Protein AF-A0A9P5D775-F1 (afdb_monomer_lite)

pLDDT: mean 88.96, std 10.88, range [52.28, 97.75]

Structure (mmCIF, N/CA/C/O backbone):
data_AF-A0A9P5D775-F1
#
_entry.id   AF-A0A9P5D775-F1
#
loop_
_atom_site.group_PDB
_atom_site.id
_atom_site.type_symbol
_atom_site.label_atom_id
_atom_site.label_alt_id
_atom_site.label_comp_id
_atom_site.label_asym_id
_atom_site.label_entity_id
_atom_site.label_seq_id
_atom_site.pdbx_PDB_ins_code
_atom_site.Cartn_x
_atom_site.Cartn_y
_atom_site.Cartn_z
_atom_site.occupancy
_atom_site.B_iso_or_equiv
_atom_site.auth_seq_id
_atom_site.auth_comp_id
_atom_site.auth_asym_id
_atom_site.auth_atom_id
_atom_site.pdbx_PDB_model_num
ATOM 1 N N . MET A 1 1 ? -17.114 -5.499 40.275 1.00 71.50 1 MET A N 1
ATOM 2 C CA . MET A 1 1 ? -17.752 -4.271 39.748 1.00 71.50 1 MET A CA 1
ATOM 3 C C . MET A 1 1 ? -16.738 -3.182 39.398 1.00 71.50 1 MET A C 1
ATOM 5 O O . MET A 1 1 ? -16.410 -3.048 38.226 1.00 71.50 1 MET A O 1
ATOM 9 N N . ASN A 1 2 ? -16.171 -2.455 40.370 1.00 80.62 2 ASN A N 1
ATOM 10 C CA . ASN A 1 2 ? -15.288 -1.311 40.076 1.00 80.62 2 ASN A CA 1
ATOM 11 C C . ASN A 1 2 ? -13.960 -1.682 39.394 1.00 80.62 2 ASN A C 1
ATOM 13 O O . ASN A 1 2 ? -13.482 -0.934 38.546 1.00 80.62 2 ASN A O 1
ATOM 17 N N . VAL A 1 3 ? -13.368 -2.833 39.728 1.00 87.69 3 VAL A N 1
ATOM 18 C CA . VAL A 1 3 ? -12.103 -3.282 39.115 1.00 87.69 3 VAL A CA 1
ATOM 19 C C . VAL A 1 3 ? -12.285 -3.571 37.620 1.00 87.69 3 VAL A C 1
ATOM 21 O O . VAL A 1 3 ? -11.536 -3.041 36.804 1.00 87.69 3 VAL A O 1
ATOM 24 N N . SER A 1 4 ? -13.325 -4.325 37.251 1.00 88.31 4 SER A N 1
ATOM 25 C CA . SER A 1 4 ? -13.641 -4.651 35.852 1.00 88.31 4 SER A CA 1
ATOM 26 C C . SER A 1 4 ? -13.961 -3.402 35.030 1.00 88.31 4 SER A C 1
ATOM 28 O O . SER A 1 4 ? -13.452 -3.256 33.923 1.00 88.31 4 SER A O 1
ATOM 30 N N . TYR A 1 5 ? -14.714 -2.453 35.601 1.00 92.12 5 TYR A N 1
ATOM 31 C CA . TYR A 1 5 ? -14.973 -1.159 34.964 1.00 92.12 5 TYR A CA 1
ATOM 32 C C . TYR A 1 5 ? -13.683 -0.370 34.694 1.00 92.12 5 TYR A C 1
ATOM 34 O O . TYR A 1 5 ? -13.457 0.087 33.576 1.00 92.12 5 TYR A O 1
ATOM 42 N N . ASN A 1 6 ? -12.813 -0.225 35.699 1.00 94.44 6 ASN A N 1
ATOM 43 C CA . ASN A 1 6 ? -11.561 0.519 35.546 1.00 94.44 6 ASN A CA 1
ATOM 44 C C . ASN A 1 6 ? -10.604 -0.158 34.554 1.00 94.44 6 ASN A C 1
ATOM 46 O O . ASN A 1 6 ? -9.912 0.533 33.807 1.00 94.44 6 ASN A O 1
ATOM 50 N N . SER A 1 7 ? -10.584 -1.493 34.517 1.00 94.06 7 SER A N 1
ATOM 51 C CA . SER A 1 7 ? -9.833 -2.258 33.517 1.00 94.06 7 SER A CA 1
ATOM 52 C C . SER A 1 7 ? -10.345 -1.975 32.102 1.00 94.06 7 SER A C 1
ATOM 54 O O . SER A 1 7 ? -9.570 -1.547 31.246 1.00 94.06 7 SER A O 1
ATOM 56 N N . ALA A 1 8 ? -11.660 -2.098 31.879 1.00 94.06 8 ALA A N 1
ATOM 57 C CA . ALA A 1 8 ? -12.299 -1.797 30.598 1.00 94.06 8 ALA A CA 1
ATOM 58 C C . ALA A 1 8 ? -12.033 -0.350 30.151 1.00 94.06 8 ALA A C 1
ATOM 60 O O . ALA A 1 8 ? -11.681 -0.103 29.000 1.00 94.06 8 ALA A O 1
ATOM 61 N N . LEU A 1 9 ? -12.111 0.613 31.073 1.00 96.19 9 LEU A N 1
ATOM 62 C CA . LEU A 1 9 ? -11.844 2.021 30.782 1.00 96.19 9 LEU A CA 1
ATOM 63 C C . LEU A 1 9 ? -10.393 2.262 30.340 1.00 96.19 9 LEU A C 1
ATOM 65 O O . LEU A 1 9 ? -10.148 3.033 29.412 1.00 96.19 9 LEU A O 1
ATOM 69 N N . ARG A 1 10 ? -9.422 1.614 30.996 1.00 96.75 10 ARG A N 1
ATOM 70 C CA . ARG A 1 10 ? -8.005 1.697 30.609 1.00 96.75 10 ARG A CA 1
ATOM 71 C C . ARG A 1 10 ? -7.767 1.068 29.239 1.00 96.75 10 ARG A C 1
ATOM 73 O O . ARG A 1 10 ? -7.082 1.678 28.425 1.00 96.75 10 ARG A O 1
ATOM 80 N N . GLN A 1 11 ? -8.358 -0.098 28.983 1.00 96.44 11 GLN A N 1
ATOM 81 C CA . GLN A 1 11 ? -8.256 -0.787 27.695 1.00 96.44 11 GLN A CA 1
ATOM 82 C C . GLN A 1 11 ? -8.864 0.052 26.562 1.00 96.44 11 GLN A C 1
ATOM 84 O O . GLN A 1 11 ? -8.193 0.270 25.561 1.00 96.44 11 GLN A O 1
ATOM 89 N N . SER A 1 12 ? -10.065 0.614 26.745 1.00 97.06 12 SER A N 1
ATOM 90 C CA . SER A 1 12 ? -10.702 1.504 25.757 1.00 97.06 12 SER A CA 1
ATOM 91 C C . SER A 1 12 ? -9.820 2.715 25.419 1.00 97.06 12 SER A C 1
ATOM 93 O O . SER A 1 12 ? -9.582 3.005 24.247 1.00 97.06 12 SER A O 1
ATOM 95 N N . LYS A 1 13 ? -9.246 3.386 26.431 1.00 97.12 13 LYS A N 1
ATOM 96 C CA . LYS A 1 13 ? -8.318 4.511 26.209 1.00 97.12 13 LYS A CA 1
ATOM 97 C C . LYS A 1 13 ? -7.050 4.093 25.462 1.00 97.12 13 LYS A C 1
ATOM 99 O O . LYS A 1 13 ? -6.613 4.817 24.572 1.00 97.12 13 LYS A O 1
ATOM 104 N N . ALA A 1 14 ? -6.466 2.950 25.820 1.00 96.81 14 ALA A N 1
ATOM 105 C CA . ALA A 1 14 ? -5.269 2.434 25.162 1.00 96.81 14 ALA A CA 1
ATOM 106 C C . ALA A 1 14 ? -5.540 2.109 23.686 1.00 96.81 14 ALA A C 1
ATOM 108 O O . ALA A 1 14 ? -4.810 2.590 22.825 1.00 96.81 14 ALA A O 1
ATOM 109 N N . ILE A 1 15 ? -6.634 1.394 23.399 1.00 97.19 15 ILE A N 1
ATOM 110 C CA . ILE A 1 15 ? -7.054 1.048 22.034 1.00 97.19 15 ILE A CA 1
ATOM 111 C C . ILE A 1 15 ? -7.303 2.314 21.215 1.00 97.19 15 ILE A C 1
ATOM 113 O O . ILE A 1 15 ? -6.812 2.422 20.098 1.00 97.19 15 ILE A O 1
ATOM 117 N N . ARG A 1 16 ? -8.003 3.309 21.774 1.00 97.06 16 ARG A N 1
ATOM 118 C CA . ARG A 1 16 ? -8.263 4.581 21.085 1.00 97.06 16 ARG A CA 1
ATOM 119 C C . ARG A 1 16 ? -6.971 5.316 20.703 1.00 97.06 16 ARG A C 1
ATOM 121 O O . ARG A 1 16 ? -6.883 5.842 19.598 1.00 97.06 16 ARG A O 1
ATOM 128 N N . ASN A 1 17 ? -5.978 5.339 21.590 1.00 96.62 17 ASN A N 1
ATOM 129 C CA . ASN A 1 17 ? -4.679 5.965 21.323 1.00 96.62 17 ASN A CA 1
ATOM 130 C C . ASN A 1 17 ? -3.833 5.175 20.312 1.00 96.62 17 ASN A C 1
ATOM 132 O O . ASN A 1 17 ? -3.164 5.762 19.463 1.00 96.62 17 ASN A O 1
ATOM 136 N N . GLU A 1 18 ? -3.840 3.846 20.397 1.00 95.81 18 GLU A N 1
ATOM 137 C CA . GLU A 1 18 ? -3.144 2.988 19.436 1.00 95.81 18 GLU A CA 1
ATOM 138 C C . GLU A 1 18 ? -3.738 3.170 18.034 1.00 95.81 18 GLU A C 1
ATOM 140 O O . GLU A 1 18 ? -3.021 3.438 17.074 1.00 95.81 18 GLU A O 1
ATOM 145 N N . LEU A 1 19 ? -5.065 3.150 17.931 1.00 94.75 19 LEU A N 1
ATOM 146 C CA . LEU A 1 19 ? -5.798 3.324 16.686 1.00 94.75 19 LEU A CA 1
ATOM 147 C C . LEU A 1 19 ? -5.578 4.701 16.051 1.00 94.75 19 LEU A C 1
ATOM 149 O O . LEU A 1 19 ? -5.389 4.787 14.838 1.00 94.75 19 LEU A O 1
ATOM 153 N N . SER A 1 20 ? -5.544 5.773 16.850 1.00 94.50 20 SER A N 1
ATOM 154 C CA . SER A 1 20 ? -5.238 7.114 16.337 1.00 94.50 20 SER A CA 1
ATOM 155 C C . SER A 1 20 ? -3.804 7.207 15.811 1.00 94.50 20 SER A C 1
ATOM 157 O O . SER A 1 20 ? -3.573 7.806 14.761 1.00 94.50 20 SER A O 1
ATOM 159 N N . THR A 1 21 ? -2.855 6.542 16.476 1.00 94.00 21 THR A N 1
ATOM 160 C CA . THR A 1 21 ? -1.452 6.473 16.046 1.00 94.00 21 THR A CA 1
ATOM 161 C C . THR A 1 21 ? -1.306 5.683 14.743 1.00 94.00 21 THR A C 1
ATOM 163 O O . THR A 1 21 ? -0.630 6.132 13.816 1.00 94.00 21 THR A O 1
ATOM 166 N N . LEU A 1 22 ? -1.977 4.534 14.628 1.00 92.69 22 LEU A N 1
ATOM 167 C CA . LEU A 1 22 ? -1.953 3.707 13.416 1.00 92.69 22 LEU A CA 1
ATOM 168 C C . LEU A 1 22 ? -2.640 4.392 12.233 1.00 92.69 22 LEU A C 1
ATOM 170 O O . LEU A 1 22 ? -2.138 4.332 11.111 1.00 92.69 22 LEU A O 1
ATOM 174 N N . THR A 1 23 ? -3.741 5.097 12.487 1.00 90.25 23 THR A N 1
ATOM 175 C CA . THR A 1 23 ? -4.440 5.889 11.467 1.00 90.25 23 THR A CA 1
ATOM 176 C C . THR A 1 23 ? -3.570 7.038 10.968 1.00 90.25 23 THR A C 1
ATOM 178 O O . THR A 1 23 ? -3.485 7.261 9.762 1.00 90.25 23 THR A O 1
ATOM 181 N N . ALA A 1 24 ? -2.851 7.721 11.864 1.00 91.50 24 ALA A N 1
ATOM 182 C CA . ALA A 1 24 ? -1.911 8.773 11.480 1.00 91.50 24 ALA A CA 1
ATOM 183 C C . ALA A 1 24 ? -0.730 8.240 10.648 1.00 91.50 24 ALA A C 1
ATOM 185 O O . ALA A 1 24 ? -0.248 8.933 9.755 1.00 91.50 24 ALA A O 1
ATOM 186 N N . LYS A 1 25 ? -0.281 7.005 10.908 1.00 88.19 25 LYS A N 1
ATOM 187 C CA . LYS A 1 25 ? 0.834 6.366 10.192 1.00 88.19 25 LYS A CA 1
ATOM 188 C C . LYS A 1 25 ? 0.496 5.999 8.740 1.00 88.19 25 LYS A C 1
ATOM 190 O O . LYS A 1 25 ? 1.413 5.912 7.927 1.00 88.19 25 LYS A O 1
ATOM 195 N N . GLN A 1 26 ? -0.780 5.765 8.414 1.00 79.06 26 GLN A N 1
ATOM 196 C CA . GLN A 1 26 ? -1.320 5.373 7.091 1.00 79.06 26 GLN A CA 1
ATOM 197 C C . GLN A 1 26 ? -0.783 4.056 6.489 1.00 79.06 26 GLN A C 1
ATOM 199 O O . GLN A 1 26 ? -1.463 3.435 5.680 1.00 79.06 26 GLN A O 1
ATOM 204 N N . THR A 1 27 ? 0.392 3.580 6.905 1.00 84.69 27 THR A N 1
ATOM 205 C CA . THR A 1 27 ? 1.012 2.311 6.493 1.00 84.69 27 THR A CA 1
ATOM 206 C C . THR A 1 27 ? 1.225 1.388 7.703 1.00 84.69 27 THR A C 1
ATOM 208 O O . THR A 1 27 ? 2.360 1.112 8.106 1.00 84.69 27 THR A O 1
ATOM 211 N N . PRO A 1 28 ? 0.141 0.929 8.355 1.00 85.06 28 PRO A N 1
ATOM 212 C CA . PRO A 1 28 ? 0.253 0.015 9.483 1.00 85.06 28 PRO A CA 1
ATOM 213 C C . PRO A 1 28 ? 0.809 -1.340 9.031 1.00 85.06 28 PRO A C 1
ATOM 215 O O . PRO A 1 28 ? 0.433 -1.888 7.993 1.00 85.06 28 PRO A O 1
ATOM 218 N N . THR A 1 29 ? 1.709 -1.902 9.830 1.00 90.00 29 THR A N 1
ATOM 219 C CA . THR A 1 29 ? 2.279 -3.231 9.591 1.00 90.00 29 THR A CA 1
ATOM 220 C C . THR A 1 29 ? 1.276 -4.335 9.957 1.00 90.00 29 THR A C 1
ATOM 222 O O . THR A 1 29 ? 0.393 -4.125 10.795 1.00 90.00 29 THR A O 1
ATOM 225 N N . PRO A 1 30 ? 1.409 -5.556 9.399 1.00 90.44 30 PRO A N 1
ATOM 226 C CA . PRO A 1 30 ? 0.544 -6.681 9.763 1.00 90.44 30 PRO A CA 1
ATOM 227 C C . PRO A 1 30 ? 0.573 -7.013 11.261 1.00 90.44 30 PRO A C 1
ATOM 229 O O . PRO A 1 30 ? -0.454 -7.370 11.832 1.00 90.44 30 PRO A O 1
ATOM 232 N N . ALA A 1 31 ? 1.737 -6.859 11.898 1.00 92.69 31 ALA A N 1
ATOM 233 C CA . ALA A 1 31 ? 1.900 -7.076 13.330 1.00 92.69 31 ALA A CA 1
ATOM 234 C C . ALA A 1 31 ? 1.129 -6.034 14.155 1.00 92.69 31 ALA A C 1
ATOM 236 O O . ALA A 1 31 ? 0.437 -6.401 15.097 1.00 92.69 31 ALA A O 1
ATOM 237 N N . GLU A 1 32 ? 1.180 -4.755 13.770 1.00 93.31 32 GLU A N 1
ATOM 238 C CA . GLU A 1 32 ? 0.426 -3.682 14.436 1.00 93.31 32 GLU A CA 1
ATOM 239 C C . GLU A 1 32 ? -1.094 -3.909 14.342 1.00 93.31 32 GLU A C 1
ATOM 241 O O . GLU A 1 32 ? -1.801 -3.803 15.342 1.00 93.31 32 GLU A O 1
ATOM 246 N N . ILE A 1 33 ? -1.598 -4.321 13.172 1.00 92.75 33 ILE A N 1
ATOM 247 C CA . ILE A 1 33 ? -3.017 -4.686 12.997 1.00 92.75 33 ILE A CA 1
ATOM 248 C C . ILE A 1 33 ? -3.383 -5.926 13.836 1.00 92.75 33 ILE A C 1
ATOM 250 O O . ILE A 1 33 ? -4.476 -6.008 14.407 1.00 92.75 33 ILE A O 1
ATOM 254 N N . GLY A 1 34 ? -2.484 -6.909 13.912 1.00 94.12 34 GLY A N 1
ATOM 255 C CA . GLY A 1 34 ? -2.668 -8.106 14.732 1.00 94.12 34 GLY A CA 1
ATOM 256 C C . GLY A 1 34 ? -2.735 -7.784 16.226 1.00 94.12 34 GLY A C 1
ATOM 257 O O . GLY A 1 34 ? -3.635 -8.264 16.917 1.00 94.12 34 GLY A O 1
ATOM 258 N N . ASN A 1 35 ? -1.844 -6.914 16.703 1.00 94.25 35 ASN A N 1
ATOM 259 C CA . ASN A 1 35 ? -1.784 -6.479 18.097 1.00 94.25 35 ASN A CA 1
ATOM 260 C C . ASN A 1 35 ? -3.081 -5.785 18.521 1.00 94.25 35 ASN A C 1
ATOM 262 O O . ASN A 1 35 ? -3.689 -6.186 19.515 1.00 94.25 35 ASN A O 1
ATOM 266 N N . ILE A 1 36 ? -3.574 -4.823 17.735 1.00 94.94 36 ILE A N 1
ATOM 267 C CA . ILE A 1 36 ? -4.823 -4.133 18.077 1.00 94.94 36 ILE A CA 1
ATOM 268 C C . ILE A 1 36 ? -6.043 -5.063 17.996 1.00 94.94 36 ILE A C 1
ATOM 270 O O . ILE A 1 36 ? -6.959 -4.966 18.815 1.00 94.94 36 ILE A O 1
ATOM 274 N N . SER A 1 37 ? -6.036 -6.036 17.079 1.00 94.88 37 SER A N 1
ATOM 275 C CA . SER A 1 37 ? -7.079 -7.069 17.006 1.00 94.88 37 SER A CA 1
ATOM 276 C C . SER A 1 37 ? -7.098 -7.950 18.265 1.00 94.88 37 SER A C 1
ATOM 278 O O . SER A 1 37 ? -8.171 -8.269 18.783 1.00 94.88 37 SER A O 1
ATOM 280 N N . ALA A 1 38 ? -5.927 -8.296 18.806 1.00 96.38 38 ALA A N 1
ATOM 281 C CA . ALA A 1 38 ? -5.809 -9.023 20.070 1.00 96.38 38 ALA A CA 1
ATOM 282 C C . ALA A 1 38 ? -6.255 -8.171 21.276 1.00 96.38 38 ALA A C 1
ATOM 284 O O . ALA A 1 38 ? -6.967 -8.665 22.161 1.00 96.38 38 ALA A O 1
ATOM 285 N N . SER A 1 39 ? -5.916 -6.877 21.289 1.00 96.56 39 SER A N 1
ATOM 286 C CA . SER A 1 39 ? -6.400 -5.915 22.288 1.00 96.56 39 SER A CA 1
ATOM 287 C C . SER A 1 39 ? -7.930 -5.800 22.272 1.00 96.56 39 SER A C 1
ATOM 289 O O . SER A 1 39 ? -8.554 -5.809 23.334 1.00 96.56 39 SER A O 1
ATOM 291 N N . LEU A 1 40 ? -8.563 -5.790 21.091 1.00 96.94 40 LEU A N 1
ATOM 292 C CA . LEU A 1 40 ? -10.025 -5.799 20.949 1.00 96.94 40 LEU A CA 1
ATOM 293 C C . LEU A 1 40 ? -10.670 -7.090 21.458 1.00 96.94 40 LEU A C 1
ATOM 295 O O . LEU A 1 40 ? -11.727 -7.039 22.092 1.00 96.94 40 LEU A O 1
ATOM 299 N N . ALA A 1 41 ? -10.053 -8.247 21.211 1.00 96.88 41 ALA A N 1
ATOM 300 C CA . ALA A 1 41 ? -10.537 -9.521 21.743 1.00 96.88 41 ALA A CA 1
ATOM 301 C C . ALA A 1 41 ? -10.489 -9.533 23.281 1.00 96.88 41 ALA A C 1
ATOM 303 O O . ALA A 1 41 ? -11.463 -9.908 23.937 1.00 96.88 41 ALA A O 1
ATOM 304 N N . THR A 1 42 ? -9.394 -9.032 23.857 1.00 96.56 42 THR A N 1
ATOM 305 C CA . THR A 1 42 ? -9.239 -8.892 25.312 1.00 96.56 42 THR A CA 1
ATOM 306 C C . THR A 1 42 ? -10.261 -7.913 25.889 1.00 96.56 42 THR A C 1
ATOM 308 O O . THR A 1 42 ? -10.898 -8.208 26.898 1.00 96.56 42 THR A O 1
ATOM 311 N N . PHE A 1 43 ? -10.489 -6.780 25.222 1.00 97.44 43 PHE A N 1
ATOM 312 C CA . PHE A 1 43 ? -11.495 -5.801 25.628 1.00 97.44 43 PHE A CA 1
ATOM 313 C C . PHE A 1 43 ? -12.918 -6.359 25.575 1.00 97.44 43 PHE A C 1
ATOM 315 O O . PHE A 1 43 ? -13.678 -6.170 26.523 1.00 97.44 43 PHE A O 1
ATOM 322 N N . THR A 1 44 ? -13.251 -7.120 24.526 1.00 97.75 44 THR A N 1
ATOM 323 C CA . THR A 1 44 ? -14.532 -7.841 24.416 1.00 97.75 44 THR A CA 1
ATOM 324 C C . THR A 1 44 ? -14.755 -8.715 25.652 1.00 97.75 44 THR A C 1
ATOM 326 O O . THR A 1 44 ? -15.782 -8.594 26.318 1.00 97.75 44 THR A O 1
ATOM 329 N N . LYS A 1 45 ? -13.750 -9.519 26.021 1.00 96.44 45 LYS A N 1
ATOM 330 C CA . LYS A 1 45 ? -13.816 -10.391 27.198 1.00 96.44 45 LYS A CA 1
ATOM 331 C C . LYS A 1 45 ? -14.011 -9.600 28.497 1.00 96.44 45 LYS A C 1
ATOM 333 O O . LYS A 1 45 ? -14.862 -9.965 29.302 1.00 96.44 45 LYS A O 1
ATOM 338 N N . THR A 1 46 ? -13.292 -8.491 28.684 1.00 96.19 46 THR A N 1
ATOM 339 C CA . THR A 1 46 ? -13.445 -7.628 29.871 1.00 96.19 46 THR A CA 1
ATOM 340 C C . THR A 1 46 ? -14.858 -7.038 29.979 1.00 96.19 46 THR A C 1
ATOM 342 O O . THR A 1 46 ? -15.404 -6.937 31.080 1.00 96.19 46 THR A O 1
ATOM 345 N N . ILE A 1 47 ? -15.472 -6.648 28.855 1.00 96.25 47 ILE A N 1
ATOM 346 C CA . ILE A 1 47 ? -16.860 -6.158 28.830 1.00 96.25 47 ILE A CA 1
ATOM 347 C C . ILE A 1 47 ? -17.825 -7.268 29.244 1.00 96.25 47 ILE A C 1
ATOM 349 O O . ILE A 1 47 ? -18.732 -7.018 30.038 1.00 96.25 47 ILE A O 1
ATOM 353 N N . ASP A 1 48 ? -17.636 -8.481 28.730 1.00 95.94 48 ASP A N 1
ATOM 354 C CA . ASP A 1 48 ? -18.501 -9.616 29.051 1.00 95.94 48 ASP A CA 1
ATOM 355 C C . ASP A 1 48 ? -18.377 -10.025 30.526 1.00 95.94 48 ASP A C 1
ATOM 357 O O . ASP A 1 48 ? -19.393 -10.254 31.187 1.00 95.94 48 ASP A O 1
ATOM 361 N N . GLU A 1 49 ? -17.164 -10.007 31.083 1.00 95.12 49 GLU A N 1
ATOM 362 C CA . GLU A 1 49 ? -16.924 -10.185 32.520 1.00 95.12 49 GLU A CA 1
ATOM 363 C C . GLU A 1 49 ? -17.607 -9.087 33.349 1.00 95.12 49 GLU A C 1
ATOM 365 O O . GLU A 1 49 ? -18.253 -9.370 34.361 1.00 95.12 49 GLU A O 1
ATOM 370 N N . TYR A 1 50 ? -17.524 -7.825 32.917 1.00 94.50 50 TYR A N 1
ATOM 371 C CA . TYR A 1 50 ? -18.198 -6.724 33.605 1.00 94.50 50 TYR A CA 1
ATOM 372 C C . TYR A 1 50 ? -19.728 -6.855 33.548 1.00 94.50 50 TYR A C 1
ATOM 374 O O . TYR A 1 50 ? -20.405 -6.611 34.548 1.00 94.50 50 TYR A O 1
ATOM 382 N N . ASN A 1 51 ? -20.270 -7.313 32.419 1.00 94.88 51 ASN A N 1
ATOM 383 C CA . ASN A 1 51 ? -21.691 -7.595 32.238 1.00 94.88 51 ASN A CA 1
ATOM 384 C C . ASN A 1 51 ? -22.183 -8.756 33.111 1.00 94.88 51 ASN A C 1
ATOM 386 O O . ASN A 1 51 ? -23.261 -8.664 33.697 1.00 94.88 51 ASN A O 1
ATOM 390 N N . ALA A 1 52 ? -21.390 -9.817 33.268 1.00 94.12 52 ALA A N 1
ATOM 391 C CA . ALA A 1 52 ? -21.716 -10.901 34.191 1.00 94.12 52 ALA A CA 1
ATOM 392 C C . ALA A 1 52 ? -21.836 -10.392 35.640 1.00 94.12 52 ALA A C 1
ATOM 394 O O . ALA A 1 52 ? -22.798 -10.723 36.333 1.00 94.12 52 ALA A O 1
ATOM 395 N N . LEU A 1 53 ? -20.918 -9.519 36.068 1.00 92.56 53 LEU A N 1
ATOM 396 C CA . LEU A 1 53 ? -20.964 -8.893 37.394 1.00 92.56 53 LEU A CA 1
ATOM 397 C C . LEU A 1 53 ? -22.139 -7.911 37.548 1.00 92.56 53 LEU A C 1
ATOM 399 O O . LEU A 1 53 ? -22.677 -7.787 38.642 1.00 92.56 53 LEU A O 1
ATOM 403 N N . ALA A 1 54 ? -22.557 -7.230 36.476 1.00 92.44 54 ALA A N 1
ATOM 404 C CA . ALA A 1 54 ? -23.721 -6.330 36.478 1.00 92.44 54 ALA A CA 1
ATOM 405 C C . ALA A 1 54 ? -25.045 -7.043 36.699 1.00 92.44 54 ALA A C 1
ATOM 407 O O . ALA A 1 54 ? -25.912 -6.541 37.412 1.00 92.44 54 ALA A O 1
ATOM 408 N N . ARG A 1 55 ? -25.171 -8.258 36.178 1.00 91.25 55 ARG A N 1
ATOM 409 C CA . ARG A 1 55 ? -26.351 -9.094 36.413 1.00 91.25 55 ARG A CA 1
ATOM 410 C C . ARG A 1 55 ? -26.461 -9.587 37.856 1.00 91.25 55 ARG A C 1
ATOM 412 O O . ARG A 1 55 ? -27.566 -9.856 38.305 1.00 91.25 55 ARG A O 1
ATOM 419 N N . GLN A 1 56 ? -25.337 -9.707 38.563 1.00 91.94 56 GLN A N 1
ATOM 420 C CA . GLN A 1 56 ? -25.283 -10.152 39.960 1.00 91.94 56 GLN A CA 1
ATOM 421 C C . GLN A 1 56 ? -25.428 -9.002 40.969 1.00 91.94 56 GLN A C 1
ATOM 423 O O . GLN A 1 56 ? -25.532 -9.249 42.169 1.00 91.94 56 GLN A O 1
ATOM 428 N N . GLU A 1 57 ? -25.411 -7.748 40.511 1.00 89.50 57 GLU A N 1
ATOM 429 C CA . GLU A 1 57 ? -25.560 -6.587 41.385 1.00 89.50 57 GLU A CA 1
ATOM 430 C C . GLU A 1 57 ? -27.005 -6.490 41.892 1.00 89.50 57 GLU A C 1
ATOM 432 O O . GLU A 1 57 ? -27.945 -6.353 41.114 1.00 89.50 57 GLU A O 1
ATOM 437 N N . ILE A 1 58 ? -27.169 -6.558 43.215 1.00 86.75 58 ILE A N 1
ATOM 438 C CA . ILE A 1 58 ? -28.480 -6.601 43.885 1.00 86.75 58 ILE A CA 1
ATOM 439 C C . ILE A 1 58 ? -29.134 -5.212 43.900 1.00 86.75 58 ILE A C 1
ATOM 441 O O . ILE A 1 58 ? -30.355 -5.093 43.946 1.00 86.75 58 ILE A O 1
ATOM 445 N N . VAL A 1 59 ? -28.326 -4.146 43.874 1.00 91.06 59 VAL A N 1
ATOM 446 C CA . VAL A 1 59 ? -28.809 -2.763 43.946 1.00 91.06 59 VAL A CA 1
ATOM 447 C C . VAL A 1 59 ? -29.273 -2.295 42.557 1.00 91.06 59 VAL A C 1
ATOM 449 O O . VAL A 1 59 ? -28.410 -2.045 41.709 1.00 91.06 59 VAL A O 1
ATOM 452 N N . PRO A 1 60 ? -30.585 -2.057 42.329 1.00 89.25 60 PRO A N 1
ATOM 453 C CA . PRO A 1 60 ? -31.120 -1.761 40.992 1.00 89.25 60 PRO A CA 1
ATOM 454 C C . PRO A 1 60 ? -30.461 -0.539 40.347 1.00 89.25 60 PRO A C 1
ATOM 456 O O . PRO A 1 60 ? -29.975 -0.595 39.225 1.00 89.25 60 PRO A O 1
ATOM 459 N N . LYS A 1 61 ? -30.296 0.543 41.117 1.00 92.44 61 LYS A N 1
ATOM 460 C CA . LYS A 1 61 ? -29.651 1.771 40.632 1.00 92.44 61 LYS A CA 1
ATOM 461 C C . LYS A 1 61 ? -28.211 1.546 40.141 1.00 92.44 61 LYS A C 1
ATOM 463 O O . LYS A 1 61 ? -27.803 2.121 39.139 1.00 92.44 61 LYS A O 1
ATOM 468 N N . LYS A 1 62 ? -27.423 0.721 40.842 1.00 89.62 62 LYS A N 1
ATOM 469 C CA . LYS A 1 62 ? -26.033 0.423 40.444 1.00 89.62 62 LYS A CA 1
ATOM 470 C C . LYS A 1 62 ? -25.978 -0.518 39.245 1.00 89.62 62 LYS A C 1
ATOM 472 O O . LYS A 1 62 ? -25.063 -0.409 38.431 1.00 89.62 62 LYS A O 1
ATOM 477 N N . GLN A 1 63 ? -26.944 -1.426 39.144 1.00 91.94 63 GLN A N 1
ATOM 478 C CA . GLN A 1 63 ? -27.109 -2.300 37.993 1.00 91.94 63 GLN A CA 1
ATOM 479 C C . GLN A 1 63 ? -27.418 -1.491 36.725 1.00 91.94 63 GLN A C 1
ATOM 481 O O . GLN A 1 63 ? -26.747 -1.686 35.710 1.00 91.94 63 GLN A O 1
ATOM 486 N N . ASP A 1 64 ? -28.341 -0.531 36.800 1.00 92.44 64 ASP A N 1
ATOM 487 C CA . ASP A 1 64 ? -28.681 0.352 35.677 1.00 92.44 64 ASP A CA 1
ATOM 488 C C . ASP A 1 64 ? -27.466 1.169 35.209 1.00 92.44 64 ASP A C 1
ATOM 490 O O . ASP A 1 64 ? -27.131 1.178 34.022 1.00 92.44 64 ASP A O 1
ATOM 494 N N . GLU A 1 65 ? -26.725 1.778 36.142 1.00 93.00 65 GLU A N 1
ATOM 495 C CA . GLU A 1 65 ? -25.483 2.499 35.830 1.00 93.00 65 GLU A CA 1
ATOM 496 C C . GLU A 1 65 ? -24.420 1.598 35.177 1.00 93.00 65 GLU A C 1
ATOM 498 O O . GLU A 1 65 ? -23.671 2.040 34.300 1.00 93.00 65 GLU A O 1
ATOM 503 N N . ALA A 1 66 ? -24.321 0.334 35.593 1.00 93.50 66 ALA A N 1
ATOM 504 C CA . ALA A 1 66 ? -23.391 -0.617 34.997 1.00 93.50 66 ALA A CA 1
ATOM 505 C C . ALA A 1 66 ? -23.803 -0.997 33.567 1.00 93.50 66 ALA A C 1
ATOM 507 O O . ALA A 1 66 ? -22.946 -1.024 32.680 1.00 93.50 66 ALA A O 1
ATOM 508 N N . HIS A 1 67 ? -25.093 -1.231 33.315 1.00 94.31 67 HIS A N 1
ATOM 509 C CA . HIS A 1 67 ? -25.611 -1.514 31.974 1.00 94.31 67 HIS A CA 1
ATOM 510 C C . HIS A 1 67 ? -25.413 -0.336 31.012 1.00 94.31 67 HIS A C 1
ATOM 512 O O . HIS A 1 67 ? -24.993 -0.549 29.873 1.00 94.31 67 HIS A O 1
ATOM 518 N N . GLU A 1 68 ? -25.619 0.898 31.475 1.00 94.81 68 GLU A N 1
ATOM 519 C CA . GLU A 1 68 ? -25.323 2.122 30.718 1.00 94.81 68 GLU A CA 1
ATOM 520 C C . GLU A 1 68 ? -23.842 2.163 30.290 1.00 94.81 68 GLU A C 1
ATOM 522 O O . GLU A 1 68 ? -23.515 2.403 29.126 1.00 94.81 68 GLU A O 1
ATOM 527 N N . ARG A 1 69 ? -22.919 1.858 31.213 1.00 94.69 69 ARG A N 1
ATOM 528 C CA . ARG A 1 69 ? -21.472 1.808 30.928 1.00 94.69 69 ARG A CA 1
ATOM 529 C C . ARG A 1 69 ? -21.116 0.698 29.942 1.00 94.69 69 ARG A C 1
ATOM 531 O O . ARG A 1 69 ? -20.334 0.929 29.024 1.00 94.69 69 ARG A O 1
ATOM 538 N N . ILE A 1 70 ? -21.695 -0.491 30.103 1.00 95.88 70 ILE A N 1
ATOM 539 C CA . ILE A 1 70 ? -21.498 -1.624 29.185 1.00 95.88 70 ILE A CA 1
ATOM 540 C C . ILE A 1 70 ? -21.988 -1.270 27.783 1.00 95.88 70 ILE A C 1
ATOM 542 O O . ILE A 1 70 ? -21.307 -1.576 26.804 1.00 95.88 70 ILE A O 1
ATOM 546 N N . ARG A 1 71 ? -23.137 -0.595 27.673 1.00 97.06 71 ARG A N 1
ATOM 547 C CA . ARG A 1 71 ? -23.672 -0.120 26.394 1.00 97.06 71 ARG A CA 1
ATOM 548 C C . ARG A 1 71 ? -22.679 0.807 25.694 1.00 97.06 71 ARG A C 1
ATOM 550 O O . ARG A 1 71 ? -22.368 0.561 24.533 1.00 97.06 71 ARG A O 1
ATOM 557 N N . ARG A 1 72 ? -22.122 1.789 26.411 1.00 96.94 72 ARG A N 1
ATOM 558 C CA . ARG A 1 72 ? -21.087 2.692 25.872 1.00 96.94 72 ARG A CA 1
ATOM 559 C C . ARG A 1 72 ? -19.835 1.939 25.423 1.00 96.94 72 ARG A C 1
ATOM 561 O O . ARG A 1 72 ? -19.334 2.190 24.337 1.00 96.94 72 ARG A O 1
ATOM 568 N N . PHE A 1 73 ? -19.358 0.969 26.206 1.00 97.44 73 PHE A N 1
ATOM 569 C CA . PHE A 1 73 ? -18.204 0.163 25.797 1.00 97.44 73 PHE A CA 1
ATOM 570 C C . PHE A 1 73 ? -18.477 -0.695 24.555 1.00 97.44 73 PHE A C 1
ATOM 572 O O . PHE A 1 73 ? -17.574 -0.894 23.749 1.00 97.44 73 PHE A O 1
ATOM 579 N N . ARG A 1 74 ? -19.703 -1.198 24.371 1.00 97.19 74 ARG A N 1
ATOM 580 C CA . ARG A 1 74 ? -20.085 -1.939 23.157 1.00 97.19 74 ARG A CA 1
ATOM 581 C C . ARG A 1 74 ? -20.178 -1.043 21.924 1.00 97.19 74 ARG A C 1
ATOM 583 O O . ARG A 1 74 ? -19.826 -1.484 20.830 1.00 97.19 74 ARG A O 1
ATOM 590 N N . GLU A 1 75 ? -20.623 0.195 22.101 1.00 97.69 75 GLU A N 1
ATOM 591 C CA . GLU A 1 75 ? -20.598 1.215 21.053 1.00 97.69 75 GLU A CA 1
ATOM 592 C C . GLU A 1 75 ? -19.154 1.544 20.649 1.00 97.69 75 GLU A C 1
ATOM 594 O O . GLU A 1 75 ? -18.807 1.387 19.480 1.00 97.69 75 GLU A O 1
ATOM 599 N N . ASP A 1 76 ? -18.286 1.848 21.623 1.00 97.06 76 ASP A N 1
ATOM 600 C CA . ASP A 1 76 ? -16.845 2.049 21.405 1.00 97.06 76 ASP A CA 1
ATOM 601 C C . ASP A 1 76 ? -16.222 0.872 20.636 1.00 97.06 76 ASP A C 1
ATOM 603 O O . ASP A 1 76 ? -15.486 1.064 19.673 1.00 97.06 76 ASP A O 1
ATOM 607 N N . LEU A 1 77 ? -16.542 -0.361 21.035 1.00 96.88 77 LEU A N 1
ATOM 608 C CA . LEU A 1 77 ? -16.016 -1.576 20.418 1.00 96.88 77 LEU A CA 1
ATOM 609 C C . LEU A 1 77 ? -16.440 -1.712 18.950 1.00 96.88 77 LEU A C 1
ATOM 611 O O . LEU A 1 77 ? -15.642 -2.142 18.117 1.00 96.88 77 LEU A O 1
ATOM 615 N N . THR A 1 78 ? -17.675 -1.332 18.627 1.00 97.44 78 THR A N 1
ATOM 616 C CA . THR A 1 78 ? -18.178 -1.340 17.247 1.00 97.44 78 THR A CA 1
ATOM 617 C C . THR A 1 78 ? -17.397 -0.349 16.389 1.00 97.44 78 THR A C 1
ATOM 619 O O . THR A 1 78 ? -16.920 -0.718 15.315 1.00 97.44 78 THR A O 1
ATOM 622 N N . THR A 1 79 ? -17.182 0.865 16.899 1.00 97.31 79 THR A N 1
ATOM 623 C CA . THR A 1 79 ? -16.359 1.887 16.240 1.00 97.31 79 THR A CA 1
ATOM 624 C C . THR A 1 79 ? -14.922 1.405 16.048 1.00 97.31 79 THR A C 1
ATOM 626 O O . THR A 1 79 ? -14.417 1.414 14.930 1.00 97.31 79 THR A O 1
ATOM 629 N N . PHE A 1 80 ? -14.285 0.869 17.093 1.00 97.19 80 PHE A N 1
ATOM 630 C CA . PHE A 1 80 ? -12.909 0.381 16.991 1.00 97.19 80 PHE A CA 1
ATOM 631 C C . PHE A 1 80 ? -12.752 -0.761 15.981 1.00 97.19 80 PHE A C 1
ATOM 633 O O . PHE A 1 80 ? -11.741 -0.825 15.285 1.00 97.19 80 PHE A O 1
ATOM 640 N N . ARG A 1 81 ? -13.733 -1.667 15.874 1.00 96.62 81 ARG A N 1
ATOM 641 C CA . ARG A 1 81 ? -13.718 -2.724 14.849 1.00 96.62 81 ARG A CA 1
ATOM 642 C C . ARG A 1 81 ? -13.780 -2.138 13.441 1.00 96.62 81 ARG A C 1
ATOM 644 O O . ARG A 1 81 ? -12.975 -2.532 12.604 1.00 96.62 81 ARG A O 1
ATOM 651 N N . SER A 1 82 ? -14.677 -1.178 13.214 1.00 96.00 82 SER A N 1
ATOM 652 C CA . SER A 1 82 ? -14.788 -0.473 11.932 1.00 96.00 82 SER A CA 1
ATOM 653 C C . SER A 1 82 ? -13.469 0.193 11.536 1.00 96.00 82 SER A C 1
ATOM 655 O O . SER A 1 82 ? -13.017 0.055 10.402 1.00 96.00 82 SER A O 1
ATOM 657 N N . ASP A 1 83 ? -12.817 0.871 12.475 1.00 94.31 83 ASP A N 1
ATOM 658 C CA . ASP A 1 83 ? -11.551 1.557 12.218 1.00 94.31 83 ASP A CA 1
ATOM 659 C C . ASP A 1 83 ? -10.408 0.569 11.927 1.00 94.31 83 ASP A C 1
ATOM 661 O O . ASP A 1 83 ? -9.612 0.782 11.013 1.00 94.31 83 ASP A O 1
ATOM 665 N N . VAL A 1 84 ? -10.338 -0.557 12.648 1.00 94.88 84 VAL A N 1
ATOM 666 C CA . VAL A 1 84 ? -9.361 -1.623 12.360 1.00 94.88 84 VAL A CA 1
ATOM 667 C C . VAL A 1 84 ? -9.591 -2.233 10.977 1.00 94.88 84 VAL A C 1
ATOM 669 O O . VAL A 1 84 ? -8.627 -2.522 10.265 1.00 94.88 84 VAL A O 1
ATOM 672 N N . ASP A 1 85 ? -10.843 -2.414 10.564 1.00 94.56 85 ASP A N 1
ATOM 673 C CA . ASP A 1 85 ? -11.160 -2.924 9.230 1.00 94.56 85 ASP A CA 1
ATOM 674 C C . ASP A 1 85 ? -10.827 -1.903 8.131 1.00 94.56 85 ASP A C 1
ATOM 676 O O . ASP A 1 85 ? -10.306 -2.281 7.077 1.00 94.56 85 ASP A O 1
ATOM 680 N N . ALA A 1 86 ? -11.004 -0.606 8.395 1.00 93.06 86 ALA A N 1
ATOM 681 C CA . ALA A 1 86 ? -10.528 0.454 7.510 1.00 93.06 86 ALA A CA 1
ATOM 682 C C . ALA A 1 86 ? -8.994 0.436 7.372 1.00 93.06 86 ALA A C 1
ATOM 684 O O . ALA A 1 86 ? -8.480 0.506 6.254 1.00 93.06 86 ALA A O 1
ATOM 685 N N . LEU A 1 87 ? -8.253 0.262 8.473 1.00 92.94 87 LEU A N 1
ATOM 686 C CA . LEU A 1 87 ? -6.788 0.149 8.449 1.00 92.94 87 LEU A CA 1
ATOM 687 C C . LEU A 1 87 ? -6.301 -1.066 7.651 1.00 92.94 87 LEU A C 1
ATOM 689 O O . LEU A 1 87 ? -5.336 -0.953 6.893 1.00 92.94 87 LEU A O 1
ATOM 693 N N . LYS A 1 88 ? -6.970 -2.220 7.786 1.00 92.88 88 LYS A N 1
ATOM 694 C CA . LYS A 1 88 ? -6.675 -3.411 6.969 1.00 92.88 88 LYS A CA 1
ATOM 695 C C . LYS A 1 88 ? -6.831 -3.110 5.486 1.00 92.88 88 LYS A C 1
ATOM 697 O O . LYS A 1 88 ? -5.926 -3.410 4.714 1.00 92.88 88 LYS A O 1
ATOM 702 N N . LYS A 1 89 ? -7.936 -2.463 5.112 1.00 92.31 89 LYS A N 1
ATOM 703 C CA . LYS A 1 89 ? -8.214 -2.108 3.721 1.00 92.31 89 LYS A CA 1
ATOM 704 C C . LYS A 1 89 ? -7.161 -1.161 3.147 1.00 92.31 89 LYS A C 1
ATOM 706 O O . LYS A 1 89 ? -6.618 -1.443 2.087 1.00 92.31 89 LYS A O 1
ATOM 711 N N . VAL A 1 90 ? -6.817 -0.094 3.873 1.00 90.69 90 VAL A N 1
ATOM 712 C CA . VAL A 1 90 ? -5.762 0.847 3.453 1.00 90.69 90 VAL A CA 1
ATOM 713 C C . VAL A 1 90 ? -4.441 0.113 3.226 1.00 90.69 90 VAL A C 1
ATOM 715 O O . VAL A 1 90 ? -3.77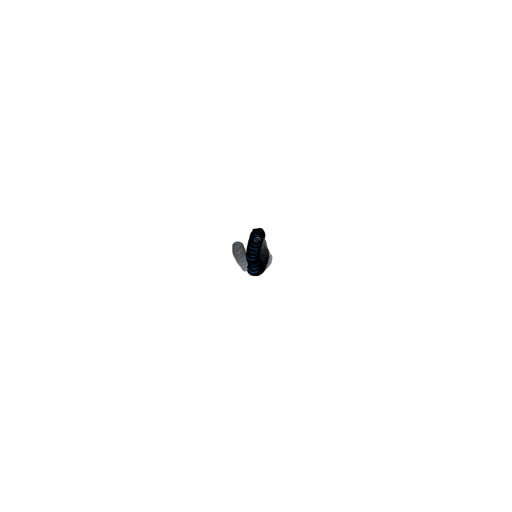4 0.333 2.217 1.00 90.69 90 VAL A O 1
ATOM 718 N N . ARG A 1 91 ? -4.070 -0.802 4.128 1.00 89.44 91 ARG A N 1
ATOM 719 C CA . ARG A 1 91 ? -2.853 -1.603 3.966 1.00 89.44 91 ARG A CA 1
ATOM 720 C C . ARG A 1 91 ? -2.916 -2.483 2.722 1.00 89.44 91 ARG A C 1
ATOM 722 O O . ARG A 1 91 ? -1.931 -2.558 1.989 1.00 89.44 91 ARG A O 1
ATOM 729 N N . ASP A 1 92 ? -4.021 -3.189 2.511 1.00 90.75 92 ASP A N 1
ATOM 730 C CA . ASP A 1 92 ? -4.181 -4.090 1.367 1.00 90.75 92 ASP A CA 1
ATOM 731 C C . ASP A 1 92 ? -4.128 -3.323 0.039 1.00 90.75 92 ASP A C 1
ATOM 733 O O . ASP A 1 92 ? -3.466 -3.776 -0.898 1.00 90.75 92 ASP A O 1
ATOM 737 N N . ASP A 1 93 ? -4.703 -2.119 -0.009 1.00 90.75 93 ASP A N 1
ATOM 738 C CA . ASP A 1 93 ? -4.607 -1.215 -1.157 1.00 90.75 93 ASP A CA 1
ATOM 739 C C . ASP A 1 93 ? -3.149 -0.794 -1.416 1.00 90.75 93 ASP A C 1
ATOM 741 O O . ASP A 1 93 ? -2.670 -0.880 -2.549 1.00 90.75 93 ASP A O 1
ATOM 745 N N . VAL A 1 94 ? -2.399 -0.410 -0.375 1.00 89.50 94 VAL A N 1
ATOM 746 C CA . VAL A 1 94 ? -0.966 -0.067 -0.492 1.00 89.50 94 VAL A CA 1
ATOM 747 C C . VAL A 1 94 ? -0.146 -1.258 -0.998 1.00 89.50 94 VAL A C 1
ATOM 749 O O . VAL A 1 94 ? 0.700 -1.100 -1.884 1.00 89.50 94 VAL A O 1
ATOM 752 N N . GLN A 1 95 ? -0.406 -2.460 -0.483 1.00 89.88 95 GLN A N 1
ATOM 753 C CA . GLN A 1 95 ? 0.274 -3.678 -0.922 1.00 89.88 95 GLN A CA 1
ATOM 754 C C . GLN A 1 95 ? -0.025 -3.981 -2.397 1.00 89.88 95 GLN A C 1
ATOM 756 O O . GLN A 1 95 ? 0.884 -4.294 -3.168 1.00 89.88 95 GLN A O 1
ATOM 761 N N . TYR A 1 96 ? -1.288 -3.859 -2.808 1.00 91.19 96 TYR A N 1
ATOM 762 C CA . TYR A 1 96 ? -1.708 -4.068 -4.191 1.00 91.19 96 TYR A CA 1
ATOM 763 C C . TYR A 1 96 ? -1.047 -3.067 -5.146 1.00 91.19 96 TYR A C 1
ATOM 765 O O . TYR A 1 96 ? -0.502 -3.464 -6.179 1.00 91.19 96 TYR A O 1
ATOM 773 N N . GLN A 1 97 ? -1.028 -1.781 -4.783 1.00 91.38 97 GLN A N 1
ATOM 774 C CA . GLN A 1 97 ? -0.367 -0.739 -5.574 1.00 91.38 97 GLN A CA 1
ATOM 775 C C . GLN A 1 97 ? 1.139 -0.981 -5.693 1.00 91.38 97 GLN A C 1
ATOM 777 O O . GLN A 1 97 ? 1.706 -0.835 -6.777 1.00 91.38 97 GLN A O 1
ATOM 782 N N . THR A 1 98 ? 1.783 -1.413 -4.608 1.00 91.94 98 THR A N 1
ATOM 783 C CA . THR A 1 98 ? 3.214 -1.749 -4.603 1.00 91.94 98 THR A CA 1
ATOM 784 C C . THR A 1 98 ? 3.504 -2.909 -5.552 1.00 91.94 98 THR A C 1
ATOM 786 O O . THR A 1 98 ? 4.384 -2.805 -6.403 1.00 91.94 98 THR A O 1
ATOM 789 N N . ASN A 1 99 ? 2.717 -3.984 -5.486 1.00 93.44 99 ASN A N 1
ATOM 790 C CA . ASN A 1 99 ? 2.867 -5.135 -6.378 1.00 93.44 99 ASN A CA 1
ATOM 791 C C . ASN A 1 99 ? 2.658 -4.758 -7.850 1.00 93.44 99 ASN A C 1
ATOM 793 O O . ASN A 1 99 ? 3.448 -5.157 -8.703 1.00 93.44 99 ASN A O 1
ATOM 797 N N . ARG A 1 100 ? 1.630 -3.955 -8.151 1.00 94.81 100 ARG A N 1
ATOM 798 C CA . ARG A 1 100 ? 1.380 -3.446 -9.507 1.00 94.81 100 ARG A CA 1
ATOM 799 C C . ARG A 1 100 ? 2.541 -2.588 -10.009 1.00 94.81 100 ARG A C 1
ATOM 801 O O . ARG A 1 100 ? 2.922 -2.692 -11.172 1.00 94.81 100 ARG A O 1
ATOM 808 N N . THR A 1 101 ? 3.102 -1.750 -9.141 1.00 94.38 101 THR A N 1
ATOM 809 C CA . THR A 1 101 ? 4.253 -0.904 -9.475 1.00 94.38 101 THR A CA 1
ATOM 810 C C . THR A 1 101 ? 5.484 -1.754 -9.767 1.00 94.38 101 THR A C 1
ATOM 812 O O . THR A 1 101 ? 6.124 -1.538 -10.788 1.00 94.38 101 THR A O 1
ATOM 815 N N . ASN A 1 102 ? 5.768 -2.767 -8.945 1.00 94.38 102 ASN A N 1
ATOM 816 C CA . ASN A 1 102 ? 6.876 -3.694 -9.178 1.00 94.38 102 ASN A CA 1
ATOM 817 C C . ASN A 1 102 ? 6.735 -4.421 -10.522 1.00 94.38 102 ASN A C 1
ATOM 819 O O . ASN A 1 102 ? 7.676 -4.431 -11.303 1.00 94.38 102 ASN A O 1
ATOM 823 N N . GLN A 1 103 ? 5.540 -4.922 -10.849 1.00 95.56 103 GLN A N 1
ATOM 824 C CA . GLN A 1 103 ? 5.285 -5.550 -12.152 1.00 95.56 103 GLN A CA 1
ATOM 825 C C . GLN A 1 103 ? 5.520 -4.593 -13.328 1.00 95.56 103 GLN A C 1
ATOM 827 O O . GLN A 1 103 ? 6.082 -4.987 -14.347 1.00 95.56 103 GLN A O 1
ATOM 832 N N . ALA A 1 104 ? 5.101 -3.331 -13.200 1.00 95.19 104 ALA A N 1
ATOM 833 C CA . ALA A 1 104 ? 5.358 -2.325 -14.226 1.00 95.19 104 ALA A CA 1
ATOM 834 C C . ALA A 1 104 ? 6.859 -2.015 -14.357 1.00 95.19 104 ALA A C 1
ATOM 836 O O . ALA A 1 104 ? 7.358 -1.869 -15.470 1.00 95.19 104 ALA A O 1
ATOM 837 N N . LEU A 1 105 ? 7.587 -1.937 -13.239 1.00 96.19 105 LEU A N 1
ATOM 838 C CA . LEU A 1 105 ? 9.039 -1.756 -13.234 1.00 96.19 105 LEU A CA 1
ATOM 839 C C . LEU A 1 105 ? 9.759 -2.930 -13.904 1.00 96.19 105 LEU A C 1
ATOM 841 O O . LEU A 1 105 ? 10.646 -2.691 -14.720 1.00 96.19 105 LEU A O 1
ATOM 845 N N . ASP A 1 106 ? 9.348 -4.165 -13.628 1.00 96.06 106 ASP A N 1
ATOM 846 C CA . ASP A 1 106 ? 9.910 -5.360 -14.262 1.00 96.06 106 ASP A CA 1
ATOM 847 C C . ASP A 1 106 ? 9.703 -5.344 -15.786 1.00 96.06 106 ASP A C 1
ATOM 849 O O . ASP A 1 106 ? 10.633 -5.641 -16.538 1.00 96.06 106 ASP A O 1
ATOM 853 N N . ASP A 1 107 ? 8.527 -4.919 -16.264 1.00 96.06 107 ASP A N 1
ATOM 854 C CA . ASP A 1 107 ? 8.260 -4.732 -17.699 1.00 96.06 107 ASP A CA 1
ATOM 855 C C . ASP A 1 107 ? 9.161 -3.644 -18.309 1.00 96.06 107 ASP A C 1
ATOM 857 O O . ASP A 1 107 ? 9.760 -3.844 -19.369 1.00 96.06 107 ASP A O 1
ATOM 861 N N . TYR A 1 108 ? 9.349 -2.509 -17.628 1.00 96.06 108 TYR A N 1
ATOM 862 C CA . TYR A 1 108 ? 10.281 -1.477 -18.092 1.00 96.06 108 TYR A CA 1
ATOM 863 C C . TYR A 1 108 ? 11.732 -1.967 -18.138 1.00 96.06 108 TYR A C 1
ATOM 865 O O . TYR A 1 108 ? 12.447 -1.656 -19.094 1.00 96.06 108 TYR A O 1
ATOM 873 N N . ILE A 1 109 ? 12.167 -2.755 -17.152 1.00 96.56 109 ILE A N 1
ATOM 874 C CA . ILE A 1 109 ? 13.502 -3.362 -17.130 1.00 96.56 109 ILE A CA 1
ATOM 875 C C . ILE A 1 109 ? 13.656 -4.338 -18.298 1.00 96.56 109 ILE A C 1
ATOM 877 O O . ILE A 1 109 ? 14.645 -4.250 -19.028 1.00 96.56 109 ILE A O 1
ATOM 881 N N . ALA A 1 110 ? 12.678 -5.215 -18.527 1.00 96.56 110 ALA A N 1
ATOM 882 C CA . ALA A 1 110 ? 12.701 -6.173 -19.630 1.00 96.56 110 ALA A CA 1
ATOM 883 C C . ALA A 1 110 ? 12.768 -5.471 -20.997 1.00 96.56 110 ALA A C 1
ATOM 885 O O . ALA A 1 110 ? 13.585 -5.827 -21.849 1.00 96.56 110 ALA A O 1
ATOM 886 N N . ARG A 1 111 ? 11.972 -4.412 -21.196 1.00 96.06 111 ARG A N 1
ATOM 887 C CA . ARG A 1 111 ? 12.032 -3.575 -22.407 1.00 96.06 111 ARG A CA 1
ATOM 888 C C . ARG A 1 111 ? 13.390 -2.894 -22.560 1.00 96.06 111 ARG A C 1
ATOM 890 O O . ARG A 1 111 ? 13.940 -2.878 -23.657 1.00 96.06 111 ARG A O 1
ATOM 897 N N . GLY A 1 112 ? 13.954 -2.368 -21.474 1.00 95.69 112 GLY A N 1
ATOM 898 C CA . GLY A 1 112 ? 15.293 -1.783 -21.470 1.00 95.69 112 GLY A CA 1
ATOM 899 C C . GLY A 1 112 ? 16.368 -2.792 -21.880 1.00 95.69 112 GLY A C 1
ATOM 900 O O . GLY A 1 112 ? 17.212 -2.485 -22.720 1.00 95.69 112 GLY A O 1
ATOM 901 N N . GLN A 1 113 ? 16.306 -4.017 -21.355 1.00 95.94 113 GL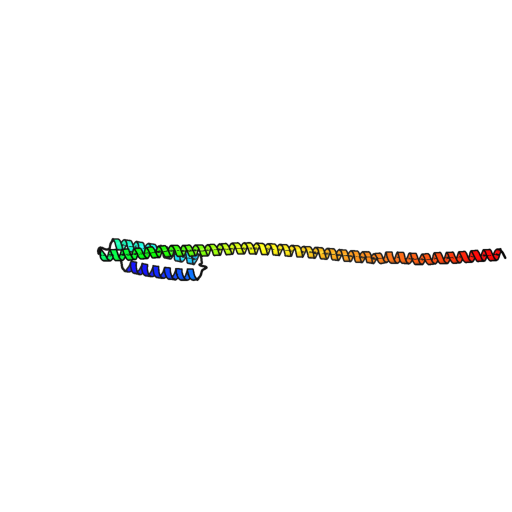N A N 1
ATOM 902 C CA . GLN A 1 113 ? 17.208 -5.106 -21.734 1.00 95.94 113 GLN A CA 1
ATOM 903 C C . GLN A 1 113 ? 17.080 -5.475 -23.216 1.00 95.94 113 GLN A C 1
ATOM 905 O O . GLN A 1 113 ? 18.103 -5.651 -23.878 1.00 95.94 113 GLN A O 1
ATOM 910 N N . ALA A 1 114 ? 15.858 -5.540 -23.751 1.00 95.88 114 ALA A N 1
ATOM 911 C CA . ALA A 1 114 ? 15.625 -5.800 -25.171 1.00 95.88 114 ALA A CA 1
ATOM 912 C C . ALA A 1 114 ? 16.252 -4.711 -26.057 1.00 95.88 114 ALA A C 1
ATOM 914 O O . ALA A 1 114 ? 17.018 -5.025 -26.964 1.00 95.88 114 ALA A O 1
ATOM 915 N N . VAL A 1 115 ? 16.028 -3.433 -25.730 1.00 96.31 115 VAL A N 1
ATOM 916 C CA . VAL A 1 115 ? 16.630 -2.303 -26.460 1.00 96.31 115 VAL A CA 1
ATOM 917 C C . VAL A 1 115 ? 18.159 -2.352 -26.404 1.00 96.31 115 VAL A C 1
ATOM 919 O O . VAL A 1 115 ? 18.824 -2.138 -27.416 1.00 96.31 115 VAL A O 1
ATOM 922 N N . LEU A 1 116 ? 18.745 -2.654 -25.242 1.00 95.75 116 LEU A N 1
ATOM 923 C CA . LEU A 1 116 ? 20.198 -2.811 -25.116 1.00 95.75 116 LEU A CA 1
ATOM 924 C C . LEU A 1 116 ? 20.724 -3.987 -25.955 1.00 95.75 116 LEU A C 1
ATOM 926 O O . LEU A 1 116 ? 21.795 -3.873 -26.556 1.00 95.75 116 LEU A O 1
ATOM 930 N N . GLY A 1 117 ? 19.970 -5.086 -26.028 1.00 94.75 117 GLY A N 1
ATOM 931 C CA . GLY A 1 117 ? 20.249 -6.216 -26.915 1.00 94.75 117 GLY A CA 1
ATOM 932 C C . GLY A 1 117 ? 20.263 -5.802 -28.387 1.00 94.75 117 GLY A C 1
ATOM 933 O O . GLY A 1 117 ? 21.249 -6.054 -29.086 1.00 94.75 117 GLY A O 1
ATOM 934 N N . ASP A 1 118 ? 19.233 -5.079 -28.827 1.00 95.44 118 ASP A N 1
ATOM 935 C CA . ASP A 1 118 ? 19.116 -4.566 -30.194 1.00 95.44 118 ASP A CA 1
ATOM 936 C C . ASP A 1 118 ? 20.267 -3.616 -30.545 1.00 95.44 118 ASP A C 1
ATOM 938 O O . ASP A 1 118 ? 20.866 -3.729 -31.615 1.00 95.44 118 ASP A O 1
ATOM 942 N N . LEU A 1 119 ? 20.644 -2.708 -29.638 1.00 95.06 119 LEU A N 1
ATOM 943 C CA . LEU A 1 119 ? 21.795 -1.816 -29.824 1.00 95.06 119 LEU A CA 1
ATOM 944 C C . LEU A 1 119 ? 23.112 -2.599 -29.943 1.00 95.06 119 LEU A C 1
ATOM 946 O O . LEU A 1 119 ? 23.973 -2.258 -30.762 1.00 95.06 119 LEU A O 1
ATOM 950 N N . GLY A 1 120 ? 23.270 -3.668 -29.159 1.00 93.94 120 GLY A N 1
ATOM 951 C CA . GLY A 1 120 ? 24.398 -4.591 -29.269 1.00 93.94 120 GLY A CA 1
ATOM 952 C C . GLY A 1 120 ? 24.470 -5.255 -30.646 1.00 93.94 120 GLY A C 1
ATOM 953 O O . GLY A 1 120 ? 25.531 -5.261 -31.279 1.00 93.94 120 GLY A O 1
ATOM 954 N N . GLN A 1 121 ? 23.337 -5.745 -31.149 1.00 94.50 121 GLN A N 1
ATOM 955 C CA . GLN A 1 121 ? 23.235 -6.355 -32.475 1.00 94.50 121 GLN A CA 1
ATOM 956 C C . GLN A 1 121 ? 23.492 -5.339 -33.598 1.00 94.50 121 GLN A C 1
ATOM 958 O O . GLN A 1 121 ? 24.256 -5.620 -34.526 1.00 94.50 121 GLN A O 1
ATOM 963 N N . GLN A 1 122 ? 22.923 -4.133 -33.500 1.00 92.06 122 GLN A N 1
ATOM 964 C CA . GLN A 1 122 ? 23.152 -3.044 -34.454 1.00 92.06 122 GLN A CA 1
ATOM 965 C C . GLN A 1 122 ? 24.632 -2.661 -34.528 1.00 92.06 122 GLN A C 1
ATOM 967 O O . GLN A 1 122 ? 25.174 -2.481 -35.622 1.00 92.06 122 GLN A O 1
ATOM 972 N N . ARG A 1 123 ? 25.327 -2.599 -33.386 1.00 94.56 123 ARG A N 1
ATOM 973 C CA . ARG A 1 123 ? 26.773 -2.344 -33.346 1.00 94.56 123 ARG A CA 1
ATOM 974 C C . ARG A 1 123 ? 27.559 -3.400 -34.122 1.00 94.56 123 ARG A C 1
ATOM 976 O O . ARG A 1 123 ? 28.495 -3.051 -34.841 1.00 94.56 123 ARG A O 1
ATOM 983 N N . GLU A 1 124 ? 27.209 -4.675 -33.989 1.00 94.31 124 GLU A N 1
ATOM 984 C CA . GLU A 1 124 ? 27.896 -5.749 -34.711 1.00 94.31 124 GLU A CA 1
ATOM 985 C C . GLU A 1 124 ? 27.613 -5.690 -36.221 1.00 94.31 124 GLU A C 1
ATOM 987 O O . GLU A 1 124 ? 28.532 -5.833 -37.034 1.00 94.31 124 GLU A O 1
ATOM 992 N N . MET A 1 125 ? 26.380 -5.346 -36.609 1.00 93.12 125 MET A N 1
ATOM 993 C CA . MET A 1 125 ? 26.028 -5.086 -38.007 1.00 93.12 125 MET A CA 1
ATOM 994 C C . MET A 1 125 ? 26.863 -3.939 -38.596 1.00 93.12 125 MET A C 1
ATOM 996 O O . MET A 1 125 ? 27.431 -4.091 -39.682 1.00 93.12 125 MET A O 1
ATOM 1000 N N . LEU A 1 126 ? 27.009 -2.822 -37.876 1.00 94.06 126 LEU A N 1
ATOM 1001 C CA . LEU A 1 126 ? 27.826 -1.686 -38.315 1.00 94.06 126 LEU A CA 1
ATOM 1002 C C . LEU A 1 126 ? 29.302 -2.063 -38.468 1.00 94.06 126 LEU A C 1
ATOM 1004 O O . LEU A 1 126 ? 29.911 -1.724 -39.482 1.00 94.06 126 LEU A O 1
ATOM 1008 N N . LYS A 1 127 ? 29.873 -2.832 -37.534 1.00 95.44 127 LYS A N 1
ATOM 1009 C CA . LYS A 1 127 ? 31.246 -3.349 -37.676 1.00 95.44 127 LYS A CA 1
ATOM 1010 C C . LYS A 1 127 ? 31.394 -4.252 -38.897 1.00 95.44 127 LYS A C 1
ATOM 1012 O O . LYS A 1 127 ? 32.386 -4.147 -39.615 1.00 95.44 127 LYS A O 1
ATOM 1017 N N . SER A 1 128 ? 30.434 -5.145 -39.147 1.00 91.44 128 SER A N 1
ATOM 1018 C CA . SER A 1 128 ? 30.465 -6.025 -40.322 1.00 91.44 128 SER A CA 1
ATOM 1019 C C . SER A 1 128 ? 30.395 -5.219 -41.625 1.00 91.44 128 SER A C 1
ATOM 1021 O O . SER A 1 128 ? 31.138 -5.497 -42.567 1.00 91.44 128 SER A O 1
ATOM 1023 N N . THR A 1 129 ? 29.588 -4.156 -41.641 1.00 91.88 129 THR A N 1
ATOM 1024 C CA . THR A 1 129 ? 29.464 -3.223 -42.765 1.00 91.88 129 THR A CA 1
ATOM 1025 C C . THR A 1 129 ? 30.762 -2.450 -42.972 1.00 91.88 129 THR A C 1
ATOM 1027 O O . THR A 1 129 ? 31.256 -2.384 -44.094 1.00 91.88 129 THR A O 1
ATOM 1030 N N . GLN A 1 130 ? 31.380 -1.950 -41.898 1.00 91.38 130 GLN A N 1
ATOM 1031 C CA . GLN A 1 130 ? 32.684 -1.287 -41.950 1.00 91.38 130 GLN A CA 1
ATOM 1032 C C . GLN A 1 130 ? 33.771 -2.220 -42.502 1.00 91.38 130 GLN A C 1
ATOM 1034 O O . GLN A 1 130 ? 34.530 -1.818 -43.382 1.00 91.38 130 GLN A O 1
ATOM 1039 N N . LYS A 1 131 ? 33.827 -3.480 -42.044 1.00 91.81 131 LYS A N 1
ATOM 1040 C CA . LYS A 1 131 ? 34.761 -4.490 -42.574 1.00 91.81 131 LYS A CA 1
ATOM 1041 C C . LYS A 1 131 ? 34.539 -4.735 -44.068 1.00 91.81 131 LYS A C 1
ATOM 1043 O O . LYS A 1 131 ? 35.506 -4.793 -44.823 1.00 91.81 131 LYS A O 1
ATOM 1048 N N . ARG A 1 132 ? 33.278 -4.830 -44.508 1.00 87.00 132 ARG A N 1
ATOM 1049 C CA . ARG A 1 132 ? 32.928 -4.960 -45.931 1.00 87.00 132 ARG A CA 1
ATOM 1050 C C . ARG A 1 132 ? 33.371 -3.737 -46.730 1.00 87.00 132 ARG A C 1
ATOM 1052 O O . ARG A 1 132 ? 34.023 -3.910 -47.753 1.00 87.00 132 ARG A O 1
ATOM 1059 N N . LEU A 1 133 ? 33.107 -2.524 -46.249 1.00 84.75 133 LEU A N 1
ATOM 1060 C CA . LEU A 1 133 ? 33.568 -1.293 -46.896 1.00 84.75 133 LEU A CA 1
ATOM 1061 C C . LEU A 1 133 ? 35.091 -1.245 -47.007 1.00 84.75 133 LEU A C 1
ATOM 1063 O O . LEU A 1 133 ? 35.596 -0.931 -48.077 1.00 84.75 133 LEU A O 1
ATOM 1067 N N . TYR A 1 134 ? 35.823 -1.622 -45.956 1.00 85.12 134 TYR A N 1
ATOM 1068 C CA . TYR A 1 134 ? 37.282 -1.719 -46.010 1.00 85.12 134 TYR A CA 1
ATOM 1069 C C . TYR A 1 134 ? 37.743 -2.730 -47.070 1.00 85.12 134 TYR A C 1
ATOM 1071 O O . TYR A 1 134 ? 38.637 -2.434 -47.857 1.00 85.12 134 TYR A O 1
ATOM 1079 N N . SER A 1 135 ? 37.091 -3.895 -47.160 1.00 82.94 135 SER A N 1
ATOM 1080 C CA . SER A 1 135 ? 37.406 -4.897 -48.188 1.00 82.94 135 SER A CA 1
ATOM 1081 C C . SER A 1 135 ? 37.087 -4.426 -49.615 1.00 82.94 135 SER A C 1
ATOM 1083 O O . SER A 1 135 ? 37.862 -4.689 -50.534 1.00 82.94 135 SER A O 1
ATOM 1085 N N . VAL A 1 136 ? 35.998 -3.674 -49.808 1.00 83.44 136 VAL A N 1
ATOM 1086 C CA . VAL A 1 136 ? 35.631 -3.071 -51.098 1.00 83.44 136 VAL A CA 1
ATOM 1087 C C . VAL A 1 136 ? 36.596 -1.947 -51.454 1.00 83.44 136 VAL A C 1
ATOM 1089 O O . VAL A 1 136 ? 37.052 -1.895 -52.587 1.00 83.44 136 VAL A O 1
ATOM 1092 N N . ALA A 1 137 ? 36.976 -1.096 -50.500 1.00 77.00 137 ALA A N 1
ATOM 1093 C CA . ALA A 1 137 ? 37.991 -0.065 -50.697 1.00 77.00 137 ALA A CA 1
ATOM 1094 C C . ALA A 1 137 ? 39.347 -0.679 -51.078 1.00 77.00 137 ALA A C 1
ATOM 1096 O O . ALA A 1 137 ? 39.992 -0.198 -52.003 1.00 77.00 137 ALA A O 1
ATOM 1097 N N . ASN A 1 138 ? 39.745 -1.787 -50.443 1.00 76.19 138 ASN A N 1
ATOM 1098 C CA . ASN A 1 138 ? 40.946 -2.533 -50.821 1.00 76.19 138 ASN A CA 1
ATOM 1099 C C . ASN A 1 138 ? 40.826 -3.148 -52.231 1.00 76.19 138 ASN A C 1
ATOM 1101 O O . ASN A 1 138 ? 41.778 -3.119 -53.002 1.00 76.19 138 ASN A O 1
ATOM 1105 N N . THR A 1 139 ? 39.643 -3.641 -52.608 1.00 70.56 139 THR A N 1
ATOM 1106 C CA . THR A 1 139 ? 39.373 -4.199 -53.949 1.00 70.56 139 THR A CA 1
ATOM 1107 C C . THR A 1 139 ? 39.346 -3.116 -55.035 1.00 70.56 139 THR A C 1
ATOM 1109 O O . THR A 1 139 ? 39.903 -3.303 -56.111 1.00 70.56 139 THR A O 1
ATOM 1112 N N . LEU A 1 140 ? 38.769 -1.947 -54.752 1.00 62.66 140 LEU A N 1
ATOM 1113 C CA . LEU A 1 140 ? 38.822 -0.770 -55.624 1.00 62.66 140 LEU A CA 1
ATOM 1114 C C . LEU A 1 140 ? 40.247 -0.196 -55.705 1.00 62.66 140 LEU A C 1
ATOM 1116 O O . LEU A 1 140 ? 40.649 0.287 -56.760 1.00 62.66 140 LEU A O 1
ATOM 1120 N N . GLY A 1 141 ? 41.040 -0.323 -54.637 1.00 63.06 141 GLY A N 1
ATOM 1121 C CA . GLY A 1 141 ? 42.478 -0.045 -54.628 1.00 63.06 141 GLY A CA 1
ATOM 1122 C C . GLY A 1 141 ? 43.269 -0.980 -55.548 1.00 63.06 141 GLY A C 1
ATOM 1123 O O . GLY A 1 141 ? 44.088 -0.506 -56.329 1.00 63.06 141 GLY A O 1
ATOM 1124 N N . VAL A 1 142 ? 42.959 -2.281 -55.556 1.00 56.03 142 VAL A N 1
ATOM 1125 C CA . VAL A 1 142 ? 43.471 -3.255 -56.545 1.00 56.03 142 VAL A CA 1
ATOM 1126 C C . VAL A 1 142 ? 42.956 -2.947 -57.959 1.00 56.03 142 VAL A C 1
ATOM 1128 O O . VAL A 1 142 ? 43.641 -3.202 -58.948 1.00 56.03 142 VAL A O 1
ATOM 1131 N N . SER A 1 143 ? 41.800 -2.289 -58.084 1.00 52.28 143 SER A N 1
ATOM 1132 C CA . SER A 1 143 ? 41.332 -1.767 -59.370 1.00 52.28 143 SER A CA 1
ATOM 1133 C C . SER A 1 143 ? 42.214 -0.636 -59.924 1.00 52.28 143 SER A C 1
ATOM 1135 O O . SER A 1 143 ? 42.190 -0.387 -61.127 1.00 52.28 143 SER A O 1
ATOM 1137 N N . SER A 1 144 ? 43.052 0.007 -59.100 1.00 55.12 144 SER A N 1
ATOM 1138 C CA . SER A 1 144 ? 44.095 0.928 -59.575 1.00 55.12 144 SER A CA 1
ATOM 1139 C C . SER A 1 144 ? 45.151 0.212 -60.421 1.00 55.12 144 SER A C 1
ATOM 1141 O O . SER A 1 144 ? 45.662 0.795 -61.373 1.00 55.12 144 SER A O 1
ATOM 1143 N N . ASP A 1 145 ? 45.432 -1.071 -60.168 1.00 54.81 145 ASP A N 1
ATOM 1144 C CA . ASP A 1 145 ? 46.339 -1.850 -61.018 1.00 54.81 145 ASP A CA 1
ATOM 1145 C C . ASP A 1 145 ? 45.694 -2.195 -62.366 1.00 54.81 145 ASP A C 1
ATOM 1147 O O . ASP A 1 145 ? 46.382 -2.212 -63.386 1.00 54.81 145 ASP A O 1
ATOM 1151 N N . THR A 1 146 ? 44.364 -2.350 -62.429 1.00 57.47 146 THR A N 1
ATOM 1152 C CA . THR A 1 146 ? 43.638 -2.419 -63.711 1.00 57.47 146 THR A CA 1
ATOM 1153 C C . THR A 1 146 ? 43.566 -1.056 -64.403 1.00 57.47 146 THR A C 1
ATOM 1155 O O . THR A 1 146 ? 43.750 -1.000 -65.616 1.00 57.47 146 THR A O 1
ATOM 1158 N N . ILE A 1 147 ? 43.393 0.048 -63.666 1.00 58.19 147 ILE A N 1
ATOM 1159 C CA . ILE A 1 147 ? 43.462 1.419 -64.207 1.00 58.19 147 ILE A CA 1
ATOM 1160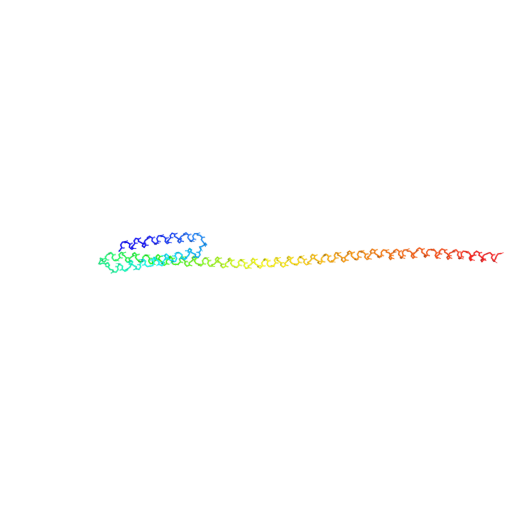 C C . ILE A 1 147 ? 44.865 1.709 -64.764 1.00 58.19 147 ILE A C 1
ATOM 1162 O O . ILE A 1 147 ? 44.990 2.202 -65.882 1.00 58.19 147 ILE A O 1
ATOM 1166 N N . ARG A 1 148 ? 45.931 1.307 -64.065 1.00 59.44 148 ARG A N 1
ATOM 1167 C CA . ARG A 1 148 ? 47.319 1.374 -64.551 1.00 59.44 148 ARG A CA 1
ATOM 1168 C C . ARG A 1 148 ? 47.558 0.455 -65.746 1.00 59.44 148 ARG A C 1
ATOM 1170 O O . ARG A 1 148 ? 48.325 0.813 -66.640 1.00 59.44 148 ARG A O 1
ATOM 1177 N N . MET A 1 149 ? 46.902 -0.705 -65.805 1.00 61.09 149 MET A N 1
ATOM 1178 C CA . MET A 1 149 ? 46.972 -1.600 -66.963 1.00 61.09 149 MET A CA 1
ATOM 1179 C C . MET A 1 149 ? 46.276 -0.994 -68.194 1.00 61.09 149 MET A C 1
ATOM 1181 O O . MET A 1 149 ? 46.774 -1.155 -69.308 1.00 61.09 149 MET A O 1
ATOM 1185 N N . VAL A 1 150 ? 45.185 -0.242 -68.009 1.00 62.84 150 VAL A N 1
ATOM 1186 C CA . VAL A 1 150 ? 44.530 0.544 -69.073 1.00 62.84 150 VAL A CA 1
ATOM 1187 C C . VAL A 1 150 ? 45.410 1.719 -69.510 1.00 62.84 150 VAL A C 1
ATOM 1189 O O . VAL A 1 150 ? 45.602 1.933 -70.706 1.00 62.84 150 VAL A O 1
ATOM 1192 N N . GLU A 1 151 ? 46.032 2.429 -68.571 1.00 59.69 151 GLU A N 1
ATOM 1193 C CA . GLU A 1 151 ? 46.930 3.548 -68.879 1.00 59.69 151 GLU A CA 1
ATOM 1194 C C . GLU A 1 151 ? 48.214 3.089 -69.603 1.00 59.69 151 GLU A C 1
ATOM 1196 O O . GLU A 1 151 ? 48.757 3.806 -70.448 1.00 59.69 151 GLU A O 1
ATOM 1201 N N . ARG A 1 152 ? 48.679 1.853 -69.348 1.00 65.00 152 ARG A N 1
ATOM 1202 C CA . ARG A 1 152 ? 49.790 1.235 -70.093 1.00 65.00 152 ARG A CA 1
ATOM 1203 C C . ARG A 1 152 ? 49.417 0.933 -71.547 1.00 65.00 152 ARG A C 1
ATOM 1205 O O . ARG A 1 152 ? 50.231 1.216 -72.425 1.00 65.00 152 ARG A O 1
ATOM 1212 N N . ARG A 1 153 ? 48.192 0.459 -71.813 1.00 67.00 153 ARG A N 1
ATOM 1213 C CA . ARG A 1 153 ? 47.701 0.206 -73.185 1.00 67.00 153 ARG A CA 1
ATOM 1214 C C . ARG A 1 153 ? 47.697 1.480 -74.037 1.00 67.00 153 ARG A C 1
ATOM 1216 O O . ARG A 1 153 ? 48.103 1.433 -75.190 1.00 67.00 153 ARG A O 1
ATOM 1223 N N . ALA A 1 154 ? 47.359 2.633 -73.455 1.00 63.53 154 ALA A N 1
ATOM 1224 C CA . ALA A 1 154 ? 47.390 3.918 -74.162 1.00 63.53 154 ALA A CA 1
ATOM 1225 C C . ALA A 1 154 ? 48.812 4.410 -74.514 1.00 63.53 154 ALA A C 1
ATOM 1227 O O . ALA A 1 154 ? 48.982 5.201 -75.443 1.00 63.53 154 ALA A O 1
ATOM 1228 N N . ARG A 1 155 ? 49.852 3.973 -73.785 1.00 65.62 155 ARG A N 1
ATOM 1229 C CA . ARG A 1 155 ? 51.252 4.291 -74.126 1.00 65.62 155 ARG A CA 1
ATOM 1230 C C . ARG A 1 155 ? 51.793 3.411 -75.246 1.00 65.62 155 ARG A C 1
ATOM 1232 O O . ARG A 1 155 ? 52.515 3.925 -76.095 1.00 65.62 155 ARG A O 1
ATOM 1239 N N . GLU A 1 156 ? 51.453 2.127 -75.254 1.00 68.88 156 GLU A N 1
ATOM 1240 C CA . GLU A 1 156 ? 51.834 1.209 -76.336 1.00 68.88 156 GLU A CA 1
ATOM 1241 C C . GLU A 1 156 ? 51.200 1.641 -77.672 1.00 68.88 156 GLU A C 1
ATOM 1243 O O . GLU A 1 156 ? 51.882 1.664 -78.695 1.00 68.88 156 GLU A O 1
ATOM 1248 N N . ASP A 1 157 ? 49.954 2.122 -77.651 1.00 73.81 157 ASP A N 1
ATOM 1249 C CA . ASP A 1 157 ? 49.249 2.583 -78.856 1.00 73.81 157 ASP A CA 1
ATOM 1250 C C . ASP A 1 157 ? 49.928 3.797 -79.526 1.00 73.81 157 ASP A C 1
ATOM 1252 O O . ASP A 1 157 ? 50.027 3.887 -80.751 1.00 73.81 157 ASP A O 1
ATOM 1256 N N . LYS A 1 158 ? 50.524 4.700 -78.731 1.00 78.19 158 LYS A N 1
ATOM 1257 C CA . LYS A 1 158 ? 51.312 5.833 -79.255 1.00 78.19 158 LYS A CA 1
ATOM 1258 C C . LYS A 1 158 ? 52.554 5.381 -80.019 1.00 78.19 158 LYS A C 1
ATOM 1260 O O . LYS A 1 158 ? 52.913 6.009 -81.013 1.00 78.19 158 LYS A O 1
ATOM 1265 N N . TRP A 1 159 ? 53.207 4.312 -79.564 1.00 82.25 159 TRP A N 1
ATOM 1266 C CA . TRP A 1 159 ? 54.378 3.755 -80.242 1.00 82.25 159 TRP A CA 1
ATOM 1267 C C . TRP A 1 159 ? 53.997 3.077 -81.557 1.00 82.25 159 TRP A C 1
ATOM 1269 O O . TRP A 1 159 ? 54.688 3.274 -82.555 1.00 82.25 159 TRP A O 1
ATOM 1279 N N . ILE A 1 160 ? 52.878 2.346 -81.585 1.00 84.56 160 ILE A N 1
ATOM 1280 C CA . ILE A 1 160 ? 52.359 1.715 -82.808 1.00 84.56 160 ILE A CA 1
ATOM 1281 C C . ILE A 1 160 ? 51.971 2.787 -83.836 1.00 84.56 160 ILE A C 1
ATOM 1283 O O . ILE A 1 160 ? 52.358 2.691 -85.002 1.00 84.56 160 ILE A O 1
ATOM 1287 N N . PHE A 1 161 ? 51.286 3.850 -83.403 1.00 87.44 161 PHE A N 1
ATOM 1288 C CA . PHE A 1 161 ? 50.942 4.980 -84.267 1.00 87.44 161 PHE A CA 1
ATOM 1289 C C . PHE A 1 161 ? 52.190 5.678 -84.827 1.00 87.44 161 PHE A C 1
ATOM 1291 O O . PHE A 1 161 ? 52.289 5.897 -86.035 1.00 87.44 161 PHE A O 1
ATOM 1298 N N . ALA A 1 162 ? 53.175 5.979 -83.973 1.00 87.88 162 ALA A N 1
ATOM 1299 C CA . ALA A 1 162 ? 54.421 6.615 -84.396 1.00 87.88 162 ALA A CA 1
ATOM 1300 C C . ALA A 1 162 ? 55.205 5.751 -85.400 1.00 87.88 162 ALA A C 1
ATOM 1302 O O . ALA A 1 162 ? 55.687 6.270 -86.407 1.00 87.88 162 ALA A O 1
ATOM 1303 N N . ALA A 1 163 ? 55.283 4.435 -85.177 1.00 91.38 163 ALA A N 1
ATOM 1304 C CA . ALA A 1 163 ? 55.907 3.506 -86.115 1.00 91.38 163 ALA A CA 1
ATOM 1305 C C . ALA A 1 163 ? 55.192 3.501 -87.480 1.00 91.38 163 ALA A C 1
ATOM 1307 O O . ALA A 1 163 ? 55.854 3.570 -88.516 1.00 91.38 163 ALA A O 1
ATOM 1308 N N . GLY A 1 164 ? 53.853 3.499 -87.492 1.00 91.25 164 GLY A N 1
ATOM 1309 C CA . GLY A 1 164 ? 53.058 3.586 -88.721 1.00 91.25 164 GLY A CA 1
ATOM 1310 C C . GLY A 1 164 ? 53.308 4.874 -89.512 1.00 91.25 164 GLY A C 1
ATOM 1311 O O . GLY A 1 164 ? 53.478 4.824 -90.731 1.00 91.25 164 GLY A O 1
ATOM 1312 N N . VAL A 1 165 ? 53.415 6.019 -88.828 1.00 93.50 165 VAL A N 1
ATOM 1313 C CA . VAL A 1 165 ? 53.741 7.311 -89.459 1.00 93.50 165 VAL A CA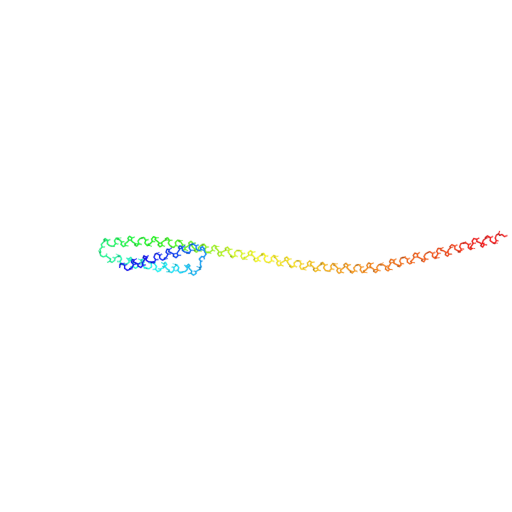 1
ATOM 1314 C C . VAL A 1 165 ? 55.133 7.288 -90.095 1.00 93.50 165 VAL A C 1
ATOM 1316 O O . VAL A 1 165 ? 55.290 7.740 -91.228 1.00 93.50 165 VAL A O 1
ATOM 1319 N N . ILE A 1 166 ? 56.141 6.732 -89.415 1.00 92.75 166 ILE A N 1
ATOM 1320 C CA . ILE A 1 166 ? 57.506 6.631 -89.958 1.00 92.75 166 ILE A CA 1
ATOM 1321 C C . ILE A 1 166 ? 57.530 5.752 -91.213 1.00 92.75 166 ILE A C 1
ATOM 1323 O O . ILE A 1 166 ? 58.102 6.151 -92.226 1.00 92.75 166 ILE A O 1
ATOM 1327 N N . VAL A 1 167 ? 56.879 4.584 -91.177 1.00 93.56 167 VAL A N 1
ATOM 1328 C CA . VAL A 1 167 ? 56.786 3.681 -92.338 1.00 93.56 167 VAL A CA 1
ATOM 1329 C C . VAL A 1 167 ? 56.086 4.366 -93.512 1.00 93.56 167 VAL A C 1
ATOM 1331 O O . VAL A 1 167 ? 56.551 4.262 -94.645 1.00 93.56 167 VAL A O 1
ATOM 1334 N N . PHE A 1 168 ? 55.012 5.115 -93.251 1.00 92.69 168 PHE A N 1
ATOM 1335 C CA . PHE A 1 168 ? 54.302 5.868 -94.282 1.00 92.69 168 PHE A CA 1
ATOM 1336 C C . PHE A 1 168 ? 55.179 6.955 -94.920 1.00 92.69 168 PHE A C 1
ATOM 1338 O O . PHE A 1 168 ? 55.220 7.077 -96.144 1.00 92.69 168 PHE A O 1
ATOM 1345 N N . ILE A 1 169 ? 55.932 7.711 -94.115 1.00 92.75 169 ILE A N 1
ATOM 1346 C CA . ILE A 1 169 ? 56.869 8.725 -94.620 1.00 92.75 169 ILE A CA 1
ATOM 1347 C C . ILE A 1 169 ? 57.973 8.073 -95.464 1.00 92.75 169 ILE A C 1
ATOM 1349 O O . ILE A 1 169 ? 58.274 8.571 -96.548 1.00 92.75 169 ILE A O 1
ATOM 1353 N N . LEU A 1 170 ? 58.545 6.951 -95.013 1.00 90.81 170 LEU A N 1
ATOM 1354 C CA . LEU A 1 170 ? 59.552 6.202 -95.774 1.00 90.81 170 LEU A CA 1
ATOM 1355 C C . LEU A 1 170 ? 59.000 5.684 -97.104 1.00 90.81 170 LEU A C 1
ATOM 1357 O O . LEU A 1 170 ? 59.687 5.765 -98.119 1.00 90.81 170 LEU A O 1
ATOM 1361 N N . PHE A 1 171 ? 57.758 5.197 -97.120 1.00 91.50 17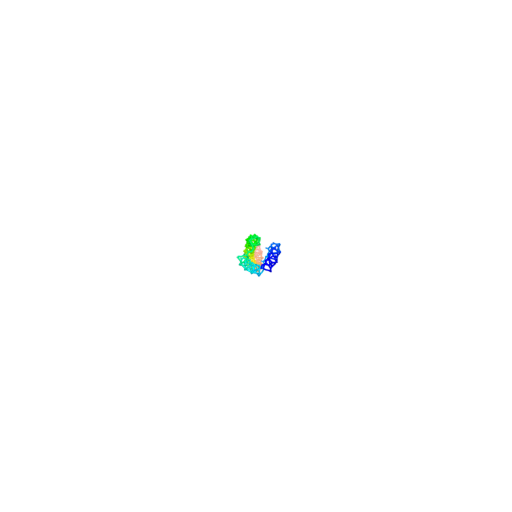1 PHE A N 1
ATOM 1362 C CA . PHE A 1 171 ? 57.088 4.767 -98.344 1.00 91.50 171 PHE A CA 1
ATOM 1363 C C . PHE A 1 171 ? 56.910 5.927 -99.330 1.00 91.50 171 PHE A C 1
ATOM 1365 O O . PHE A 1 171 ? 57.316 5.815 -100.486 1.00 91.50 171 PHE A O 1
ATOM 1372 N N . CYS A 1 172 ? 56.374 7.064 -98.875 1.00 90.19 172 CYS A N 1
ATOM 1373 C CA . CYS A 1 172 ? 56.233 8.264 -99.702 1.00 90.19 172 CYS A CA 1
ATOM 1374 C C . CYS A 1 172 ? 57.584 8.751 -100.242 1.00 90.19 172 CYS A C 1
ATOM 1376 O O . CYS A 1 172 ? 57.686 9.116 -101.412 1.00 90.19 172 CYS A O 1
ATOM 1378 N N . TRP A 1 173 ? 58.630 8.724 -99.412 1.00 92.38 173 TRP A N 1
ATOM 1379 C CA . TRP A 1 173 ? 59.985 9.077 -99.827 1.00 92.38 173 TRP A CA 1
ATOM 1380 C C . TRP A 1 173 ? 60.525 8.126 -100.902 1.00 92.38 173 TRP A C 1
ATOM 1382 O O . TRP A 1 173 ? 61.062 8.588 -101.905 1.00 92.38 173 TRP A O 1
ATOM 1392 N N . LEU A 1 174 ? 60.331 6.814 -100.738 1.00 91.12 174 LEU A N 1
ATOM 1393 C CA . LEU A 1 174 ? 60.764 5.800 -101.702 1.00 91.12 174 LEU A CA 1
ATOM 1394 C C . LEU A 1 174 ? 60.047 5.971 -103.046 1.00 91.12 174 LEU A C 1
ATOM 1396 O O . LEU A 1 174 ? 60.702 5.963 -104.085 1.00 91.12 174 LEU A O 1
ATOM 1400 N N . VAL A 1 175 ? 58.730 6.202 -103.034 1.00 89.75 175 VAL A N 1
ATOM 1401 C CA . VAL A 1 175 ? 57.944 6.472 -104.250 1.00 89.75 175 VAL A CA 1
ATOM 1402 C C . VAL A 1 175 ? 58.441 7.732 -104.960 1.00 89.75 175 VAL A C 1
ATOM 1404 O O . VAL A 1 175 ? 58.648 7.703 -106.170 1.00 89.75 175 VAL A O 1
ATOM 1407 N N . LEU A 1 176 ? 58.683 8.822 -104.226 1.00 85.31 176 LEU A N 1
ATOM 1408 C CA . LEU A 1 176 ? 59.204 10.063 -104.810 1.00 85.31 176 LEU A CA 1
ATOM 1409 C C . LEU A 1 176 ? 60.631 9.915 -105.350 1.00 85.31 176 LEU A C 1
ATOM 1411 O O . LEU A 1 176 ? 60.965 10.557 -106.342 1.00 85.31 176 LEU A O 1
ATOM 1415 N N . HIS A 1 177 ? 61.471 9.090 -104.722 1.00 86.81 177 HIS A N 1
ATOM 1416 C CA . HIS A 1 177 ? 62.828 8.835 -105.201 1.00 86.81 177 HIS A CA 1
ATOM 1417 C C . HIS A 1 177 ? 62.850 7.951 -106.453 1.00 86.81 177 HIS A C 1
ATOM 1419 O O . HIS A 1 177 ? 63.686 8.166 -107.317 1.00 86.81 177 HIS A O 1
ATOM 1425 N N . TYR A 1 178 ? 61.939 6.981 -106.566 1.00 84.88 178 TYR A N 1
ATOM 1426 C CA . TYR A 1 178 ? 61.898 6.062 -107.709 1.00 84.88 178 TYR A CA 1
ATOM 1427 C C . TYR A 1 178 ? 61.193 6.649 -108.944 1.00 84.88 178 TYR A C 1
ATOM 1429 O O . TYR A 1 178 ? 61.392 6.159 -110.052 1.00 84.88 178 TYR A O 1
ATOM 1437 N N . LEU A 1 179 ? 60.356 7.679 -108.763 1.00 72.06 179 LEU A N 1
ATOM 1438 C CA . LEU A 1 179 ? 59.627 8.361 -109.842 1.00 72.06 179 LEU A CA 1
ATOM 1439 C C . LEU A 1 179 ? 60.325 9.643 -110.345 1.00 72.06 179 LEU A C 1
ATOM 1441 O O . LEU A 1 179 ? 59.743 10.380 -111.142 1.00 72.06 179 LEU A O 1
ATOM 1445 N N . ARG A 1 180 ? 61.545 9.925 -109.876 1.00 55.34 180 ARG A N 1
ATOM 1446 C CA . ARG A 1 180 ? 62.377 11.065 -110.277 1.00 55.34 180 ARG A CA 1
ATOM 1447 C C . ARG A 1 180 ? 63.689 10.575 -110.877 1.00 55.34 180 ARG A C 1
ATOM 1449 O O . ARG A 1 180 ? 64.139 11.222 -111.846 1.00 55.34 180 ARG A O 1
#

Secondary structure (DSSP, 8-state):
-HHHHHHHHHHHHHHHHHHHHHHHHSS--HHHHHHHHHHHHHHHHHHHHHHHHHHT---HHHHHHHHHHHHHHHHHHHHHHHHHHHHHHHHHHHHHHHHHHHHHHHHHHHHHHHHHHHHHHHHHHHHHHHHHHHHHHHHHHHHHHHHHHHHHHHHHHHHHHHHHHHHHHHHHHHHHHHT-

Radius of gyration: 53.12 Å; chains: 1; bounding box: 94×22×154 Å

Organism: NCBI:txid1094350

InterPro domains:
  IPR027027 GOSR2/Membrin/Bos1 [PIRSF028865] (1-180)
  IPR060290 BOS1/GOSR2/MEM11, N-terminal domain [PF27021] (1-93)

Sequence (180 aa):
MNVSYNSALRQSKAIRNELSTLTAKQTPTPAEIGNISASLATFTKTIDEYNALARQEIVPKKQDEAHERIRRFREDLTTFRSDVDALKKVRDDVQYQTNRTNQALDDYIARG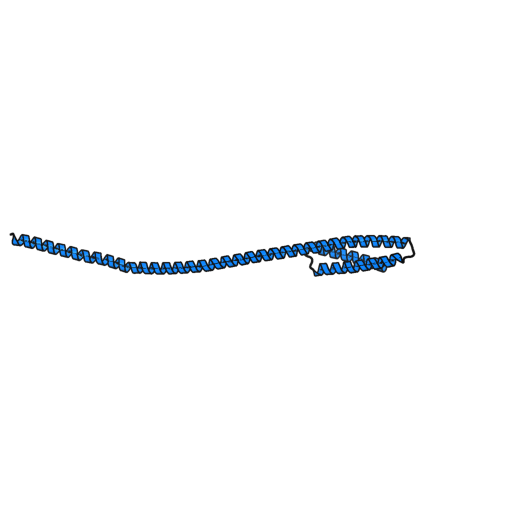QAVLGDLGQQREMLKSTQKRLYSVANTLGVSSDTIRMVERRAREDKWIFAAGVIVFILFCWLVLHYLR

Foldseek 3Di:
DVVLLVVLVVLLVVLVVLLVVLVVVLADDPVSLVVSVVSLVVSVVSLVVLLVVLVVDPDVVVSVVSVVSSVVSVVSSVVSVVSSVVSVVSNVVVVVVVVVVVVVVVVVVVVVVVVVVVVVVVVVVVVVVVVVVVVVVVVVVVVVVVVVVVVVVVVVVVVVVVVVVVVVVVVVVVVVVVVD